Protein AF-A0A3Q7IGU6-F1 (afdb_monomer_lite)

Structure (mmCIF, N/CA/C/O backbone):
data_AF-A0A3Q7IGU6-F1
#
_entry.id   AF-A0A3Q7IGU6-F1
#
loop_
_atom_site.group_PDB
_atom_site.id
_atom_site.type_symbol
_atom_site.label_atom_id
_atom_site.label_alt_id
_atom_site.label_comp_id
_atom_site.label_asym_id
_atom_site.label_entity_id
_atom_site.label_seq_id
_atom_site.pdbx_PDB_ins_code
_atom_site.Cartn_x
_atom_site.Cartn_y
_atom_site.Cartn_z
_atom_site.occupancy
_atom_site.B_iso_or_equiv
_atom_site.auth_seq_id
_atom_site.auth_comp_id
_atom_site.auth_asym_id
_atom_site.auth_atom_id
_atom_site.pdbx_PDB_model_num
ATOM 1 N N . MET A 1 1 ? 23.654 34.375 -21.309 1.00 42.09 1 MET A N 1
ATOM 2 C CA . MET A 1 1 ? 23.045 33.033 -21.315 1.00 42.09 1 MET A CA 1
ATOM 3 C C . MET A 1 1 ? 22.066 32.997 -20.166 1.00 42.09 1 MET A C 1
ATOM 5 O O . MET A 1 1 ? 22.491 33.019 -19.019 1.00 42.09 1 MET A O 1
ATOM 9 N N . ASP A 1 2 ? 20.785 33.075 -20.492 1.00 40.25 2 ASP A N 1
ATOM 10 C CA . ASP A 1 2 ? 19.696 33.245 -19.538 1.00 40.25 2 ASP A CA 1
ATOM 11 C C . ASP A 1 2 ? 19.416 31.936 -18.789 1.00 40.25 2 ASP A C 1
ATOM 13 O O . ASP A 1 2 ? 19.240 30.879 -19.400 1.00 40.25 2 ASP A O 1
ATOM 17 N N . SER A 1 3 ? 19.408 31.999 -17.456 1.00 51.62 3 SER A N 1
ATOM 18 C CA . SER A 1 3 ? 19.015 30.884 -16.595 1.00 51.62 3 SER A CA 1
ATOM 19 C C . SER A 1 3 ? 17.532 30.593 -16.798 1.00 51.62 3 SER A C 1
ATOM 21 O O . SER A 1 3 ? 16.676 31.387 -16.411 1.00 51.62 3 SER A O 1
ATOM 23 N N . LYS A 1 4 ? 17.221 29.443 -17.398 1.00 51.03 4 LYS A N 1
ATOM 24 C CA . LYS A 1 4 ? 15.851 28.950 -17.519 1.00 51.03 4 LYS A CA 1
ATOM 25 C C . LYS A 1 4 ? 15.433 28.366 -16.168 1.00 51.03 4 LYS A C 1
ATOM 27 O O . LYS A 1 4 ? 15.795 27.237 -15.843 1.00 51.03 4 LYS A O 1
ATOM 32 N N . VAL A 1 5 ? 14.736 29.170 -15.368 1.00 53.53 5 VAL A N 1
ATOM 33 C CA . VAL A 1 5 ? 14.008 28.690 -14.189 1.00 53.53 5 VAL A CA 1
ATOM 34 C C . VAL A 1 5 ? 12.955 27.704 -14.685 1.00 53.53 5 VAL A C 1
ATOM 36 O O . VAL A 1 5 ? 12.251 27.967 -15.659 1.00 53.53 5 VAL A O 1
ATOM 39 N N . VAL A 1 6 ? 12.942 26.522 -14.082 1.00 61.66 6 VAL A N 1
ATOM 40 C CA . VAL A 1 6 ? 11.956 25.484 -14.361 1.00 61.66 6 VAL A CA 1
ATOM 41 C C . VAL A 1 6 ? 10.775 25.796 -13.453 1.00 61.66 6 VAL A C 1
ATOM 43 O O . VAL A 1 6 ? 10.895 25.649 -12.239 1.00 61.66 6 VAL A O 1
ATOM 46 N N . ASP A 1 7 ? 9.681 26.294 -14.020 1.00 47.19 7 ASP A N 1
ATOM 47 C CA . ASP A 1 7 ? 8.416 26.376 -13.297 1.00 47.19 7 ASP A CA 1
ATOM 48 C C . ASP A 1 7 ? 7.880 24.949 -13.147 1.00 47.19 7 ASP A C 1
ATOM 50 O O . ASP A 1 7 ? 7.583 24.267 -14.132 1.00 47.19 7 ASP A O 1
ATOM 54 N N . CYS A 1 8 ? 7.845 24.467 -11.908 1.00 51.47 8 CYS A N 1
ATOM 55 C CA . CYS A 1 8 ? 7.170 23.229 -11.555 1.00 51.47 8 CYS A CA 1
ATOM 56 C C . CYS A 1 8 ? 5.678 23.552 -11.423 1.00 51.47 8 CYS A C 1
ATOM 58 O O . CYS A 1 8 ? 5.287 24.253 -10.492 1.00 51.47 8 CYS A O 1
ATOM 60 N N . ASP A 1 9 ? 4.870 23.087 -12.373 1.00 58.97 9 ASP A N 1
ATOM 61 C CA . ASP A 1 9 ? 3.415 23.238 -12.346 1.00 58.97 9 ASP A CA 1
ATOM 62 C C . ASP A 1 9 ? 2.840 22.304 -11.265 1.00 58.97 9 ASP A C 1
ATOM 64 O O . ASP A 1 9 ? 2.788 21.086 -11.433 1.00 58.97 9 ASP A O 1
ATOM 68 N N . ASP A 1 10 ? 2.514 22.874 -10.105 1.00 59.44 10 ASP A N 1
ATOM 69 C CA . ASP A 1 10 ? 1.978 22.183 -8.927 1.00 59.44 10 ASP A CA 1
ATOM 70 C C . ASP A 1 10 ? 0.444 22.167 -8.986 1.00 59.44 10 ASP A C 1
ATOM 72 O O . ASP A 1 10 ? -0.252 22.788 -8.182 1.00 59.44 10 ASP A O 1
ATOM 76 N N . SER A 1 11 ? -0.109 21.514 -10.003 1.00 58.88 11 SER A N 1
ATOM 77 C CA . SER A 1 11 ? -1.554 21.355 -10.138 1.00 58.88 11 SER A CA 1
ATOM 78 C C . SER A 1 11 ? -1.856 19.895 -10.408 1.00 58.88 11 SER A C 1
ATOM 80 O O . SER A 1 11 ? -1.657 19.455 -11.528 1.00 58.88 11 SER A O 1
ATOM 82 N N . ASP A 1 12 ? -2.240 19.151 -9.359 1.00 47.69 12 ASP A N 1
ATOM 83 C CA . ASP A 1 12 ? -3.164 18.001 -9.465 1.00 47.69 12 ASP A CA 1
ATOM 84 C C . ASP A 1 12 ? -3.540 17.318 -8.125 1.00 47.69 12 ASP A C 1
ATOM 86 O O . ASP A 1 12 ? -4.129 16.237 -8.119 1.00 47.69 12 ASP A O 1
ATOM 90 N N . TYR A 1 13 ? -3.322 17.931 -6.952 1.00 50.31 13 TYR A N 1
ATOM 91 C CA . TYR A 1 13 ? -3.917 17.416 -5.701 1.00 50.31 13 TYR A CA 1
ATOM 92 C C . TYR A 1 13 ? -5.313 18.020 -5.487 1.00 50.31 13 TYR A C 1
ATOM 94 O O . TYR A 1 13 ? -5.519 18.949 -4.705 1.00 50.31 13 TYR A O 1
ATOM 102 N N . SER A 1 14 ? -6.305 17.509 -6.216 1.00 47.41 14 SER A N 1
ATOM 103 C CA . SER A 1 14 ? -7.711 17.829 -5.954 1.00 47.41 14 SER A CA 1
ATOM 104 C C . SER A 1 14 ? -8.145 17.184 -4.632 1.00 47.41 14 SER A C 1
ATOM 106 O O . SER A 1 14 ? -8.350 15.973 -4.551 1.00 47.41 14 SER A O 1
ATOM 108 N N . LEU A 1 15 ? -8.271 17.982 -3.567 1.00 52.28 15 LEU A N 1
ATOM 109 C CA . LEU A 1 15 ? -8.849 17.532 -2.298 1.00 52.28 15 LEU A CA 1
ATOM 110 C C . LEU A 1 15 ? -10.365 17.361 -2.470 1.00 52.28 15 LEU A C 1
ATOM 112 O O . LEU A 1 15 ? -11.139 18.307 -2.323 1.00 52.28 15 LEU A O 1
ATOM 116 N N . ILE A 1 16 ? -10.795 16.143 -2.801 1.00 51.66 16 ILE A N 1
ATOM 117 C CA . ILE A 1 16 ? -12.214 15.803 -2.936 1.00 51.66 16 ILE A CA 1
ATOM 118 C C . ILE A 1 16 ? -12.893 15.960 -1.569 1.00 51.66 16 ILE A C 1
ATOM 120 O O . ILE A 1 16 ? -12.640 15.197 -0.638 1.00 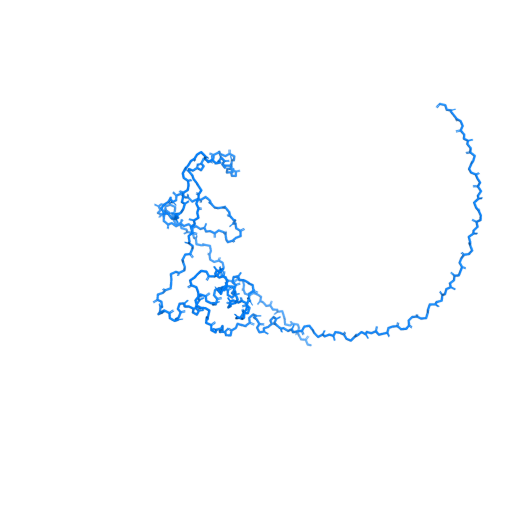51.66 16 ILE A O 1
ATOM 124 N N . THR A 1 17 ? -13.785 16.943 -1.444 1.00 45.25 17 THR A N 1
ATOM 125 C CA . THR A 1 17 ? -14.635 17.119 -0.260 1.00 45.25 17 THR A CA 1
ATOM 126 C C . THR A 1 17 ? -15.930 16.336 -0.471 1.00 45.25 17 THR A C 1
ATOM 128 O O . THR A 1 17 ? -16.806 16.754 -1.225 1.00 45.25 17 THR A O 1
ATOM 131 N N . THR A 1 18 ? -16.060 15.164 0.152 1.00 53.44 18 THR A N 1
ATOM 132 C CA . THR A 1 18 ? -17.316 14.398 0.128 1.00 53.44 18 THR A CA 1
ATOM 133 C C . THR A 1 18 ? -18.282 14.906 1.192 1.00 53.44 18 THR A C 1
ATOM 135 O O . THR A 1 18 ? -17.900 15.069 2.350 1.00 53.44 18 THR A O 1
ATOM 138 N N . ASP A 1 19 ? -19.543 15.111 0.812 1.00 53.06 19 ASP A N 1
ATOM 139 C CA . ASP A 1 19 ? -20.617 15.509 1.722 1.00 53.06 19 ASP A CA 1
ATOM 140 C C . ASP A 1 19 ? -20.832 14.446 2.820 1.00 53.06 19 ASP A C 1
ATOM 142 O O . ASP A 1 19 ? -21.084 13.268 2.538 1.00 53.06 19 ASP A O 1
ATOM 146 N N . ALA A 1 20 ? -20.720 14.861 4.085 1.00 55.97 20 ALA A N 1
ATOM 147 C CA . ALA A 1 20 ? -20.762 13.980 5.253 1.00 55.97 20 ALA A CA 1
ATOM 148 C C . ALA A 1 20 ? -22.101 13.235 5.423 1.00 55.97 20 ALA A C 1
ATOM 150 O O . ALA A 1 20 ? -22.172 12.260 6.169 1.00 55.97 20 ALA A O 1
ATOM 151 N N . SER A 1 21 ? -23.166 13.659 4.731 1.00 52.56 21 SER A N 1
ATOM 152 C CA . SER A 1 21 ? -24.498 13.058 4.857 1.00 52.56 21 SER A CA 1
ATOM 153 C C . SER A 1 21 ? -24.688 11.753 4.066 1.00 52.56 21 SER A C 1
ATOM 155 O O . SER A 1 21 ? -25.714 11.091 4.234 1.00 52.56 21 SER A O 1
ATOM 157 N N . LYS A 1 22 ? -23.729 11.356 3.208 1.00 49.62 22 LYS A N 1
ATOM 158 C CA . LYS A 1 22 ? -23.847 10.178 2.315 1.00 49.62 22 LYS A CA 1
ATOM 159 C C . LYS A 1 22 ? -22.586 9.302 2.227 1.00 49.62 22 LYS A C 1
ATOM 161 O O . LYS A 1 22 ? -22.507 8.429 1.365 1.00 49.62 22 LYS A O 1
ATOM 166 N N . SER A 1 23 ? -21.595 9.511 3.091 1.00 55.69 23 SER A N 1
ATOM 167 C CA . SER A 1 23 ? -20.228 9.001 2.897 1.00 55.69 23 SER A CA 1
ATOM 168 C C . SER A 1 23 ? -19.958 7.565 3.372 1.00 55.69 23 SER A C 1
ATOM 170 O O . SER A 1 23 ? -18.818 7.121 3.299 1.00 55.69 23 SER A O 1
ATOM 172 N N . TYR A 1 24 ? -20.960 6.787 3.799 1.00 57.94 24 TYR A N 1
ATOM 173 C CA . TYR A 1 24 ? -20.726 5.425 4.322 1.00 57.94 24 TYR A CA 1
ATOM 174 C C . TYR A 1 24 ? -20.209 4.416 3.274 1.00 57.94 24 TYR A C 1
ATOM 176 O O . TYR A 1 24 ? -19.771 3.327 3.636 1.00 57.94 24 TYR A O 1
ATOM 184 N N . ASN A 1 25 ? -20.229 4.785 1.989 1.00 63.72 25 ASN A N 1
ATOM 185 C CA . ASN A 1 25 ? -19.692 3.986 0.883 1.00 63.72 25 ASN A CA 1
ATOM 186 C C . ASN A 1 25 ? -18.385 4.547 0.299 1.00 63.72 25 ASN A C 1
ATOM 188 O O . ASN A 1 25 ? -17.954 4.084 -0.753 1.00 63.72 25 ASN A O 1
ATOM 192 N N . VAL A 1 26 ? -17.775 5.560 0.924 1.00 68.56 26 VAL A N 1
ATOM 193 C CA . VAL A 1 26 ? -16.531 6.170 0.436 1.00 68.56 26 VAL A CA 1
ATOM 194 C C . VAL A 1 26 ? -15.464 6.085 1.515 1.00 68.56 26 VAL A C 1
ATOM 196 O O . VAL A 1 26 ? -15.684 6.486 2.655 1.00 68.56 26 VAL A O 1
ATOM 199 N N . TRP A 1 27 ? -14.290 5.583 1.140 1.00 73.94 27 TRP A N 1
ATOM 200 C CA . TRP A 1 27 ? -13.130 5.499 2.017 1.00 73.94 27 TRP A CA 1
ATOM 201 C C . TRP A 1 27 ? -11.957 6.216 1.377 1.00 73.94 27 TRP A C 1
ATOM 203 O O . TRP A 1 27 ? -11.530 5.866 0.279 1.00 73.94 27 TRP A O 1
ATOM 213 N N . LEU A 1 28 ? -11.462 7.243 2.059 1.00 73.75 28 LEU A N 1
ATOM 214 C CA . LEU A 1 28 ? -10.268 7.962 1.644 1.00 73.75 28 LEU A CA 1
ATOM 215 C C . LEU A 1 28 ? -9.066 7.292 2.308 1.00 73.75 28 LEU A C 1
ATOM 217 O O . LEU A 1 28 ? -8.950 7.296 3.534 1.00 73.75 28 LEU A O 1
ATOM 221 N N . MET A 1 29 ? -8.200 6.693 1.493 1.00 76.81 29 MET A N 1
ATOM 222 C CA . MET A 1 29 ? -6.949 6.090 1.946 1.00 76.81 29 MET A CA 1
ATOM 223 C C . MET A 1 29 ? -5.788 7.056 1.737 1.00 76.81 29 MET A C 1
ATOM 225 O O . MET A 1 29 ? -5.586 7.579 0.644 1.00 76.81 29 MET A O 1
ATOM 229 N N . ASP A 1 30 ? -5.010 7.251 2.793 1.00 78.75 30 ASP A N 1
ATOM 230 C CA . ASP A 1 30 ? -3.657 7.795 2.717 1.00 78.75 30 ASP A CA 1
ATOM 231 C C . ASP A 1 30 ? -2.707 6.666 2.297 1.00 78.75 30 ASP A C 1
ATOM 233 O O . ASP A 1 30 ? -2.484 5.731 3.062 1.00 78.75 30 ASP A O 1
ATOM 237 N N . SER A 1 31 ? -2.145 6.746 1.087 1.00 74.56 31 SER A N 1
ATOM 238 C CA . SER A 1 31 ? -1.252 5.718 0.530 1.00 74.56 31 SER A CA 1
ATOM 239 C C . SER A 1 31 ? 0.025 5.490 1.342 1.00 74.56 31 SER A C 1
ATOM 241 O O . SER A 1 31 ? 0.725 4.506 1.114 1.00 74.56 31 SER A O 1
ATOM 243 N N . THR A 1 32 ? 0.364 6.406 2.250 1.00 80.62 32 THR A N 1
ATOM 244 C CA . THR A 1 32 ? 1.539 6.294 3.122 1.00 80.62 32 THR A CA 1
ATOM 245 C C . THR A 1 32 ? 1.223 5.652 4.471 1.00 80.62 32 THR A C 1
ATOM 247 O O . THR A 1 32 ? 2.138 5.338 5.236 1.00 80.62 32 THR A O 1
ATOM 250 N N . CYS A 1 33 ? -0.055 5.409 4.764 1.00 79.50 33 CYS A N 1
ATOM 251 C CA . CYS A 1 33 ? -0.480 4.781 5.999 1.00 79.50 33 CYS A CA 1
ATOM 252 C C . CYS A 1 33 ? -0.691 3.272 5.803 1.00 79.50 33 CYS A C 1
ATOM 254 O O . CYS A 1 33 ? -1.230 2.806 4.805 1.00 79.50 33 CYS A O 1
ATOM 256 N N . ILE A 1 34 ? -0.236 2.490 6.781 1.00 73.12 34 ILE A N 1
ATOM 257 C CA . ILE A 1 34 ? -0.304 1.021 6.757 1.00 73.12 34 ILE A CA 1
ATOM 258 C C . ILE A 1 34 ? -1.485 0.464 7.568 1.00 73.12 34 ILE A C 1
ATOM 260 O O . ILE A 1 34 ? -1.814 -0.712 7.437 1.00 73.12 34 ILE A O 1
ATOM 264 N N . TYR A 1 35 ? -2.130 1.296 8.396 1.00 79.62 35 TYR A N 1
ATOM 265 C CA . TYR A 1 35 ? -3.281 0.918 9.219 1.00 79.62 35 TYR A CA 1
ATOM 266 C C . TYR A 1 35 ? -4.377 1.977 9.125 1.00 79.62 35 TYR A C 1
ATOM 268 O O . TYR A 1 35 ? -4.221 3.100 9.600 1.00 79.62 35 TYR A O 1
ATOM 276 N N . HIS A 1 36 ? -5.521 1.598 8.560 1.00 82.88 36 HIS A N 1
ATOM 277 C CA . HIS A 1 36 ? -6.680 2.473 8.429 1.00 82.88 36 HIS A CA 1
ATOM 278 C C . HIS A 1 36 ? -7.870 1.921 9.208 1.00 82.88 36 HIS A C 1
ATOM 280 O O . HIS A 1 36 ? -8.145 0.723 9.181 1.00 82.88 36 HIS A O 1
ATOM 286 N N . VAL A 1 37 ? -8.623 2.811 9.855 1.00 83.50 37 VAL A N 1
ATOM 287 C CA . VAL A 1 37 ? -9.921 2.463 10.440 1.00 83.50 37 VAL A CA 1
ATOM 288 C C . VAL A 1 37 ? -10.980 2.538 9.343 1.00 83.50 37 VAL A C 1
ATOM 290 O O . VAL A 1 37 ? -11.105 3.559 8.663 1.00 83.50 37 VAL A O 1
ATOM 293 N N . CYS A 1 38 ? -11.744 1.459 9.173 1.00 83.12 38 CYS A N 1
ATOM 294 C CA . CYS A 1 38 ? -12.836 1.377 8.211 1.00 83.12 38 CYS A CA 1
ATOM 295 C C . CYS A 1 38 ? -14.157 1.071 8.932 1.00 83.12 38 CYS A C 1
ATOM 297 O O . CYS A 1 38 ? -14.208 0.101 9.690 1.00 83.12 38 CYS A O 1
ATOM 299 N N . PRO A 1 39 ? -15.233 1.846 8.709 1.00 80.12 39 PRO A N 1
ATOM 300 C CA . PRO A 1 39 ? -16.545 1.537 9.272 1.00 80.12 39 PRO A CA 1
ATOM 301 C C . PRO A 1 39 ? -17.271 0.417 8.510 1.00 80.12 39 PRO A C 1
ATOM 303 O O . PRO A 1 39 ? -18.224 -0.152 9.040 1.00 80.12 39 PRO A O 1
ATOM 306 N N . ASN A 1 40 ? -16.857 0.108 7.275 1.00 84.12 40 ASN A N 1
ATOM 307 C CA . ASN A 1 40 ? -17.524 -0.882 6.439 1.00 84.12 40 ASN A CA 1
ATOM 308 C C . ASN A 1 40 ? -16.860 -2.254 6.574 1.00 84.12 40 ASN A C 1
ATOM 310 O O . ASN A 1 40 ? -15.761 -2.500 6.082 1.00 84.12 40 ASN A O 1
ATOM 314 N N . ARG A 1 41 ? -17.574 -3.152 7.245 1.00 86.12 41 ARG A N 1
ATOM 315 C CA . ARG A 1 41 ? -17.121 -4.505 7.542 1.00 86.12 41 ARG A CA 1
ATOM 316 C C . ARG A 1 41 ? -17.117 -5.426 6.319 1.00 86.12 41 ARG A C 1
ATOM 318 O O . ARG A 1 41 ? -16.286 -6.324 6.232 1.00 86.12 41 ARG A O 1
ATOM 325 N N . ASP A 1 42 ? -18.018 -5.190 5.374 1.00 87.06 42 ASP A N 1
ATOM 326 C CA . ASP A 1 42 ? -18.244 -6.083 4.234 1.00 87.06 42 ASP A CA 1
ATOM 327 C C . ASP A 1 42 ? -17.167 -5.932 3.145 1.00 87.06 42 ASP A C 1
ATOM 329 O O . ASP A 1 42 ? -17.107 -6.721 2.204 1.00 87.06 42 ASP A O 1
ATOM 333 N N . TRP A 1 43 ? -16.291 -4.929 3.266 1.00 86.00 43 TRP A N 1
ATOM 334 C CA . TRP A 1 43 ? -15.149 -4.725 2.367 1.00 86.00 43 TRP A CA 1
ATOM 335 C C . TRP A 1 43 ? -13.931 -5.598 2.688 1.00 86.00 43 TRP A C 1
ATOM 337 O O . TRP A 1 43 ? -12.963 -5.600 1.921 1.00 86.00 43 TRP A O 1
ATOM 347 N N . PHE A 1 44 ? -13.952 -6.321 3.806 1.00 89.50 44 PHE A N 1
ATOM 348 C CA . PHE A 1 44 ? -12.868 -7.204 4.217 1.00 89.50 44 PHE A CA 1
ATOM 349 C C . PHE A 1 44 ? -13.138 -8.641 3.764 1.00 89.50 44 PHE A C 1
ATOM 351 O O . PHE A 1 44 ? -14.241 -9.155 3.937 1.00 89.50 44 PHE A O 1
ATOM 358 N N . PHE A 1 45 ? -12.131 -9.313 3.203 1.00 88.00 45 PHE A N 1
ATOM 359 C CA . PHE A 1 45 ? -12.281 -10.688 2.699 1.00 88.00 45 PHE A CA 1
ATOM 360 C C . PHE A 1 45 ? -11.867 -11.771 3.708 1.00 88.00 45 PHE A C 1
ATOM 362 O O . PHE A 1 45 ? -12.168 -12.946 3.514 1.00 88.00 45 PHE A O 1
ATOM 369 N N . ASP A 1 46 ? -11.172 -11.389 4.775 1.00 91.56 46 ASP A N 1
ATOM 370 C CA . ASP A 1 46 ? -10.605 -12.260 5.812 1.00 91.56 46 ASP A CA 1
ATOM 371 C C . ASP A 1 46 ? -10.802 -11.660 7.216 1.00 91.56 46 ASP A C 1
ATOM 373 O O . ASP A 1 46 ? -9.965 -11.837 8.102 1.00 91.56 46 ASP A O 1
ATOM 377 N N . LEU A 1 47 ? -11.905 -10.931 7.417 1.00 91.38 47 LEU A N 1
ATOM 378 C CA . LEU A 1 47 ? -12.190 -10.261 8.679 1.00 91.38 47 LEU A CA 1
ATOM 379 C C . LEU A 1 47 ? -12.179 -11.236 9.860 1.00 91.38 47 LEU A C 1
ATOM 381 O O . LEU A 1 47 ? -12.969 -12.180 9.919 1.00 91.38 47 LEU A O 1
ATOM 385 N N . GLN A 1 48 ? -11.342 -10.931 10.845 1.00 90.12 48 GLN A N 1
ATOM 386 C CA . GLN A 1 48 ? -11.324 -11.609 12.133 1.00 90.12 48 GLN A CA 1
ATOM 387 C C . GLN A 1 48 ? -12.060 -10.753 13.163 1.00 90.12 48 GLN A C 1
ATOM 389 O O . GLN A 1 48 ? -11.562 -9.709 13.585 1.00 90.12 48 GLN A O 1
ATOM 394 N N . GLU A 1 49 ? -13.259 -11.190 13.550 1.00 89.38 49 GLU A N 1
ATOM 395 C CA . GLU A 1 49 ? -14.057 -10.574 14.616 1.00 89.38 49 GLU A CA 1
ATOM 396 C C . GLU A 1 49 ? -13.589 -11.087 15.988 1.00 89.38 49 GLU A C 1
ATOM 398 O O . GLU A 1 49 ? -13.405 -12.291 16.176 1.00 89.38 49 GLU A O 1
ATOM 403 N N . GLY A 1 50 ? -13.390 -10.197 16.963 1.00 80.50 50 GLY A N 1
ATOM 404 C CA . GLY A 1 50 ? -12.912 -10.582 18.297 1.00 80.50 50 GLY A CA 1
ATOM 405 C C . GLY A 1 50 ? -12.509 -9.393 19.171 1.00 80.50 50 GLY A C 1
ATOM 406 O O . GLY A 1 50 ? -12.597 -8.248 18.728 1.00 80.50 50 GLY A O 1
ATOM 407 N N . GLU A 1 51 ? -12.081 -9.659 20.416 1.00 65.38 51 GLU A N 1
ATOM 408 C CA . GLU A 1 51 ? -11.522 -8.634 21.317 1.00 65.38 51 GLU A CA 1
ATOM 409 C C . GLU A 1 51 ? -10.363 -7.921 20.620 1.00 65.38 51 GLU A C 1
ATOM 411 O O . GLU A 1 51 ? -9.280 -8.475 20.432 1.00 65.38 51 GLU A O 1
ATOM 416 N N . CYS A 1 52 ? -10.620 -6.688 20.200 1.00 69.00 52 CYS A N 1
ATOM 417 C CA . CYS A 1 52 ? -9.685 -5.912 19.416 1.00 69.00 52 CYS A CA 1
ATOM 418 C C . CYS A 1 52 ? -9.106 -4.766 20.243 1.00 69.00 52 CYS A C 1
ATOM 420 O O . CYS A 1 52 ? -9.634 -4.351 21.278 1.00 69.00 52 CYS A O 1
ATOM 422 N N . SER A 1 53 ? -8.000 -4.237 19.742 1.00 76.88 53 SER A N 1
ATOM 423 C CA . SER A 1 53 ? -7.289 -3.095 20.297 1.00 76.88 53 SER A CA 1
ATOM 424 C C . SER A 1 53 ? -8.180 -1.855 20.465 1.00 76.88 53 SER A C 1
ATOM 426 O O . SER A 1 53 ? -9.028 -1.531 19.628 1.00 76.88 53 SER A O 1
ATOM 428 N N . VAL A 1 54 ? -7.943 -1.125 21.558 1.00 84.62 54 VAL A N 1
ATOM 429 C CA . VAL A 1 54 ? -8.474 0.227 21.762 1.00 84.62 54 VAL A CA 1
ATOM 430 C C . VAL A 1 54 ? -7.528 1.212 21.087 1.00 84.62 54 VAL A C 1
ATOM 432 O O . VAL A 1 54 ? -6.361 1.327 21.462 1.00 84.62 54 VAL A O 1
ATOM 435 N N . MET A 1 55 ? -8.032 1.931 20.093 1.00 84.69 55 MET A N 1
ATOM 436 C CA . MET A 1 55 ? -7.312 3.008 19.426 1.00 84.69 55 MET A CA 1
ATOM 437 C C . MET A 1 55 ? -7.675 4.334 20.080 1.00 84.69 55 MET A C 1
ATOM 439 O O . MET A 1 55 ? -8.848 4.634 20.272 1.00 84.69 55 MET A O 1
ATOM 443 N N . HIS A 1 56 ? -6.678 5.146 20.412 1.00 85.44 56 HIS A N 1
ATOM 444 C CA . HIS A 1 56 ? -6.926 6.506 20.876 1.00 85.44 56 HIS A CA 1
ATOM 445 C C . HIS A 1 56 ? -6.909 7.431 19.668 1.00 85.44 56 HIS A C 1
ATOM 447 O O . HIS A 1 56 ? -5.942 7.478 18.911 1.00 85.44 56 HIS A O 1
ATOM 453 N N . THR A 1 57 ? -8.010 8.143 19.472 1.00 84.50 57 THR A N 1
ATOM 454 C CA . THR A 1 57 ? -8.089 9.198 18.460 1.00 84.50 57 THR A CA 1
ATOM 455 C C . THR A 1 57 ? -7.305 10.434 18.920 1.00 84.50 57 THR A C 1
ATOM 457 O O . THR A 1 57 ? -6.923 10.542 20.085 1.00 84.50 57 THR A O 1
ATOM 460 N N . ALA A 1 58 ? -7.064 11.395 18.023 1.00 82.50 58 ALA A N 1
ATOM 461 C CA . ALA A 1 58 ? -6.276 12.596 18.333 1.00 82.50 58 ALA A CA 1
ATOM 462 C C . ALA A 1 58 ? -6.858 13.464 19.469 1.00 82.50 58 ALA A C 1
ATOM 464 O O . ALA A 1 58 ? -6.138 14.258 20.066 1.00 82.50 58 ALA A O 1
ATOM 465 N N . ASN A 1 59 ? -8.150 13.317 19.784 1.00 89.94 59 ASN A N 1
ATOM 466 C CA . ASN A 1 59 ? -8.795 13.989 20.915 1.00 89.94 59 ASN A CA 1
ATOM 467 C C . ASN A 1 59 ? -8.817 13.127 22.195 1.00 89.94 59 ASN A C 1
ATOM 469 O O . ASN A 1 59 ? -9.586 13.418 23.107 1.00 89.94 59 ASN A O 1
ATOM 473 N N . ASN A 1 60 ? -7.991 12.075 22.262 1.00 87.69 60 ASN A N 1
ATOM 474 C CA . ASN A 1 60 ? -7.928 11.084 23.339 1.00 87.69 60 ASN A CA 1
ATOM 475 C C . ASN A 1 60 ? -9.225 10.297 23.581 1.00 87.69 60 ASN A C 1
ATOM 477 O O . ASN A 1 60 ? -9.318 9.582 24.581 1.00 87.69 60 ASN A O 1
ATOM 481 N N . ASN A 1 61 ? -10.204 10.351 22.673 1.00 87.44 61 ASN A N 1
ATOM 482 C CA . ASN A 1 61 ? -11.363 9.480 22.790 1.00 87.44 61 ASN A CA 1
ATOM 483 C C . ASN A 1 61 ? -10.971 8.049 22.392 1.00 87.44 61 ASN A C 1
ATOM 485 O O . ASN A 1 61 ? -10.420 7.858 21.295 1.00 87.44 61 ASN A O 1
ATOM 489 N N . PRO A 1 62 ? -11.255 7.050 23.247 1.00 85.81 62 PRO A N 1
ATOM 490 C CA . PRO A 1 62 ? -11.014 5.655 22.923 1.00 85.81 62 PRO A CA 1
ATOM 491 C C . PRO A 1 62 ? -12.028 5.179 21.879 1.00 85.81 62 PRO A C 1
ATOM 493 O O . PRO A 1 62 ? -13.231 5.414 21.997 1.00 85.81 62 PRO A O 1
ATOM 496 N N . LEU A 1 63 ? -11.530 4.486 20.862 1.00 84.94 63 LEU A N 1
ATOM 497 C CA . LEU A 1 63 ? -12.303 3.823 19.827 1.00 84.94 63 LEU A CA 1
ATOM 498 C C . LEU A 1 63 ? -11.986 2.330 19.865 1.00 84.94 63 LEU A C 1
ATOM 500 O O . LEU A 1 63 ? -10.838 1.920 19.691 1.00 84.94 63 LEU A O 1
ATOM 504 N N . THR A 1 64 ? -13.009 1.515 20.085 1.00 85.50 64 THR A N 1
ATOM 505 C CA . THR A 1 64 ? -12.882 0.058 20.055 1.00 85.50 64 THR A CA 1
ATOM 506 C C . THR A 1 64 ? -12.977 -0.419 18.612 1.00 85.50 64 THR A C 1
ATOM 508 O O . THR A 1 64 ? -13.976 -0.162 17.939 1.00 85.50 64 THR A O 1
ATOM 511 N N . ALA A 1 65 ? -11.947 -1.111 18.126 1.00 86.81 65 ALA A N 1
ATOM 512 C CA . ALA A 1 65 ? -12.077 -1.877 16.894 1.00 86.81 65 ALA A CA 1
ATOM 513 C C . ALA A 1 65 ? -12.935 -3.129 17.145 1.00 86.81 65 ALA A C 1
ATOM 515 O O . ALA A 1 65 ? -12.913 -3.702 18.230 1.00 86.81 65 ALA A O 1
ATOM 516 N N . TYR A 1 66 ? -13.700 -3.555 16.144 1.00 86.38 66 TYR A N 1
ATOM 517 C CA . TYR A 1 66 ? -14.520 -4.775 16.227 1.00 86.38 66 TYR A CA 1
ATOM 518 C C . TYR A 1 66 ? -13.860 -5.986 15.558 1.00 86.38 66 TYR A C 1
ATOM 520 O O . TYR A 1 66 ? -14.323 -7.115 15.703 1.00 86.38 66 TYR A O 1
ATOM 528 N N . GLY A 1 67 ? -12.779 -5.751 14.821 1.00 89.31 67 GLY A N 1
ATOM 529 C CA . GLY A 1 67 ? -12.027 -6.775 14.123 1.00 89.31 67 GLY A CA 1
ATOM 530 C C . GLY A 1 67 ? -10.933 -6.161 13.264 1.00 89.31 67 GLY A C 1
ATOM 531 O O . GLY A 1 67 ? -10.868 -4.941 13.089 1.00 89.31 67 GLY A O 1
ATOM 532 N N . VAL A 1 68 ? -10.081 -7.026 12.727 1.00 89.81 68 VAL A N 1
ATOM 533 C CA . VAL A 1 68 ? -9.019 -6.664 11.784 1.00 89.81 68 VAL A CA 1
ATOM 534 C C . VAL A 1 68 ? -9.158 -7.548 10.557 1.00 89.81 68 VAL A C 1
ATOM 536 O O . VAL A 1 68 ? -9.440 -8.741 10.670 1.00 89.81 68 VAL A O 1
ATOM 539 N N . GLY A 1 69 ? -8.976 -6.957 9.384 1.00 89.50 69 GLY A N 1
ATOM 540 C CA . GLY A 1 69 ? -9.018 -7.670 8.122 1.00 89.50 69 GLY A CA 1
ATOM 541 C C . GLY A 1 69 ? -8.227 -6.944 7.046 1.00 89.50 69 GLY A C 1
ATOM 542 O O . GLY A 1 69 ? -7.815 -5.793 7.196 1.00 89.50 69 GLY A O 1
ATOM 543 N N . SER A 1 70 ? -8.060 -7.639 5.940 1.00 88.38 70 SER A N 1
ATOM 544 C CA . SER A 1 70 ? -7.454 -7.205 4.698 1.00 88.38 70 SER A CA 1
ATOM 545 C C . SER A 1 70 ? -8.547 -6.847 3.689 1.00 88.38 70 SER A C 1
ATOM 547 O O . SER A 1 70 ? -9.614 -7.463 3.635 1.00 88.38 70 SER A O 1
ATOM 549 N N . THR A 1 71 ? -8.276 -5.852 2.852 1.00 87.56 71 THR A N 1
ATOM 550 C CA . THR A 1 71 ? -9.163 -5.434 1.759 1.00 87.56 71 THR A CA 1
ATOM 551 C C . THR A 1 71 ? -8.376 -5.317 0.455 1.00 87.56 71 THR A C 1
ATOM 553 O O . THR A 1 71 ? -7.149 -5.199 0.473 1.00 87.56 71 THR A O 1
ATOM 556 N N . PHE A 1 72 ? -9.067 -5.392 -0.681 1.00 80.88 72 PHE A N 1
ATOM 557 C CA . PHE A 1 72 ? -8.466 -5.205 -1.998 1.00 80.88 72 PHE A CA 1
ATOM 558 C C . PHE A 1 72 ? -8.846 -3.835 -2.547 1.00 80.88 72 PHE A C 1
ATOM 560 O O . PHE A 1 72 ? -10.024 -3.504 -2.662 1.00 80.88 72 PHE A O 1
ATOM 567 N N . ILE A 1 73 ? -7.843 -3.071 -2.967 1.00 77.50 73 ILE A N 1
ATOM 568 C CA . ILE A 1 73 ? -8.055 -1.856 -3.749 1.00 77.50 73 ILE A CA 1
ATOM 569 C C . ILE A 1 73 ? -8.108 -2.279 -5.214 1.00 77.50 73 ILE A C 1
ATOM 571 O O . ILE A 1 73 ? -7.083 -2.553 -5.834 1.00 77.50 73 ILE A O 1
ATOM 575 N N . GLY A 1 74 ? -9.321 -2.398 -5.749 1.00 67.12 74 GLY A N 1
ATOM 576 C CA . GLY A 1 74 ? -9.538 -2.636 -7.171 1.00 67.12 74 GLY A CA 1
ATOM 577 C C . GLY A 1 74 ? -9.579 -1.316 -7.933 1.00 67.12 74 GLY A C 1
ATOM 578 O O . GLY A 1 74 ? -10.361 -0.431 -7.592 1.00 67.12 74 GLY A O 1
ATOM 579 N N . ILE A 1 75 ? -8.781 -1.191 -8.990 1.00 61.72 75 ILE A N 1
ATOM 580 C CA . ILE A 1 75 ? -8.941 -0.113 -9.968 1.00 61.72 75 ILE A CA 1
ATOM 581 C C . ILE A 1 75 ? -9.974 -0.590 -10.990 1.00 61.72 75 ILE A C 1
ATOM 583 O O . ILE A 1 75 ? -9.770 -1.586 -11.683 1.00 61.72 75 ILE A O 1
ATOM 587 N N . VAL A 1 76 ? -11.126 0.082 -11.042 1.00 57.03 76 VAL A N 1
ATOM 588 C CA . VAL A 1 76 ? -12.175 -0.228 -12.018 1.00 57.03 76 VAL A CA 1
ATOM 589 C C . VAL A 1 76 ? -11.806 0.425 -13.342 1.00 57.03 76 VAL A C 1
ATOM 591 O O . VAL A 1 76 ? -11.974 1.627 -13.517 1.00 57.03 76 VAL A O 1
ATOM 594 N N . THR A 1 77 ? -11.333 -0.381 -14.284 1.00 49.97 77 THR A N 1
ATOM 595 C CA . THR A 1 77 ? -11.137 0.029 -15.677 1.00 49.97 77 THR A CA 1
ATOM 596 C C . THR A 1 77 ? -12.223 -0.614 -16.541 1.00 49.97 77 THR A C 1
ATOM 598 O O . THR A 1 77 ? -12.591 -1.781 -16.371 1.00 49.97 77 THR A O 1
ATOM 601 N N . THR A 1 78 ? -12.840 0.161 -17.431 1.00 56.50 78 THR A N 1
ATOM 602 C CA . THR A 1 78 ? -13.954 -0.274 -18.302 1.00 56.50 78 THR A CA 1
ATOM 603 C C . THR A 1 78 ? -13.479 -0.833 -19.647 1.00 56.50 78 THR A C 1
ATOM 605 O O . THR A 1 78 ? -14.273 -1.014 -20.566 1.00 56.50 78 THR A O 1
ATOM 608 N N . THR A 1 79 ? -12.191 -1.134 -19.759 1.00 61.75 79 THR A N 1
ATOM 609 C CA . THR A 1 79 ? -11.494 -1.496 -20.994 1.00 61.75 79 THR A CA 1
ATOM 610 C C . THR A 1 79 ? -11.429 -3.011 -21.216 1.00 61.75 79 THR A C 1
ATOM 612 O O . THR A 1 79 ? -11.773 -3.815 -20.337 1.00 61.75 79 THR A O 1
ATOM 615 N N . SER A 1 80 ? -11.060 -3.411 -22.435 1.00 68.25 80 SER A N 1
ATOM 616 C CA . SER A 1 80 ? -10.918 -4.817 -22.835 1.00 68.25 80 SER A CA 1
ATOM 617 C C . SER A 1 80 ? -9.819 -5.529 -22.029 1.00 68.25 80 SER A C 1
ATOM 619 O O . SER A 1 80 ? -8.968 -4.884 -21.422 1.00 68.25 80 SER A O 1
ATOM 621 N N . ASN A 1 81 ? -9.826 -6.867 -21.991 1.00 71.31 81 ASN A N 1
ATOM 622 C CA . ASN A 1 81 ? -8.881 -7.628 -21.162 1.00 71.31 81 ASN A CA 1
ATOM 623 C C . ASN A 1 81 ? -7.406 -7.270 -21.422 1.00 71.31 81 ASN A C 1
ATOM 625 O O . ASN A 1 81 ? -6.642 -7.218 -20.469 1.00 71.31 81 ASN A O 1
ATOM 629 N N . ASP A 1 82 ? -7.013 -7.002 -22.667 1.00 70.44 82 ASP A N 1
ATOM 630 C CA . ASP A 1 82 ? -5.614 -6.707 -23.005 1.00 70.44 82 ASP A CA 1
ATOM 631 C C . ASP A 1 82 ? -5.195 -5.290 -22.570 1.00 70.44 82 ASP A C 1
ATOM 633 O O . ASP A 1 82 ? -4.100 -5.090 -22.048 1.00 70.44 82 ASP A O 1
ATOM 637 N N . GLU A 1 83 ? -6.094 -4.311 -22.695 1.00 74.56 83 GLU A N 1
ATOM 638 C CA . GLU A 1 83 ? -5.871 -2.933 -22.230 1.00 74.56 83 GLU A CA 1
ATOM 639 C C . GLU A 1 83 ? -5.759 -2.868 -20.701 1.00 74.56 83 GLU A C 1
ATOM 641 O O . GLU A 1 83 ? -4.935 -2.131 -20.161 1.00 74.56 83 GLU A O 1
ATOM 646 N N . LYS A 1 84 ? -6.533 -3.698 -19.994 1.00 75.19 84 LYS A N 1
ATOM 647 C CA . LYS A 1 84 ? -6.472 -3.807 -18.532 1.00 75.19 84 LYS A CA 1
ATOM 648 C C . LYS A 1 84 ? -5.124 -4.291 -18.032 1.00 75.19 84 LYS A C 1
ATOM 650 O O . LYS A 1 84 ? -4.607 -3.760 -17.052 1.00 75.19 84 LYS A O 1
ATOM 655 N N . GLU A 1 85 ? -4.555 -5.295 -18.686 1.00 78.50 85 GLU A N 1
ATOM 656 C CA . GLU A 1 85 ? -3.247 -5.837 -18.313 1.00 78.50 85 GLU A CA 1
ATOM 657 C C . GLU A 1 85 ? -2.135 -4.803 -18.561 1.00 78.50 85 GLU A C 1
ATOM 659 O O . GLU A 1 85 ? -1.204 -4.684 -17.757 1.00 78.50 85 GLU A O 1
ATOM 664 N N . ALA A 1 86 ? -2.249 -4.006 -19.631 1.00 81.25 86 ALA A N 1
ATOM 665 C CA . ALA A 1 86 ? -1.308 -2.929 -19.934 1.00 81.25 86 ALA A CA 1
ATOM 666 C C . ALA A 1 86 ? -1.388 -1.801 -18.892 1.00 81.25 86 ALA A C 1
ATOM 668 O O . ALA A 1 86 ? -0.362 -1.379 -18.352 1.00 81.25 86 ALA A O 1
ATOM 669 N N . GLU A 1 87 ? -2.601 -1.372 -18.530 1.00 81.88 87 GLU A N 1
ATOM 670 C CA . GLU A 1 87 ? -2.820 -0.392 -17.461 1.00 81.88 87 GLU A CA 1
ATOM 671 C C . GLU A 1 87 ? -2.305 -0.900 -16.112 1.00 81.88 87 GLU A C 1
ATOM 673 O O . GLU A 1 87 ? -1.602 -0.175 -15.408 1.00 81.88 87 GLU A O 1
ATOM 678 N N . MET A 1 88 ? -2.569 -2.164 -15.773 1.00 81.25 88 MET A N 1
ATOM 679 C CA . MET A 1 88 ? -2.031 -2.797 -14.566 1.00 81.25 88 MET A CA 1
ATOM 680 C C . MET A 1 88 ? -0.500 -2.831 -14.581 1.00 81.25 88 MET A C 1
ATOM 682 O O . MET A 1 88 ? 0.136 -2.483 -13.587 1.00 81.25 88 MET A O 1
ATOM 686 N N . THR A 1 89 ? 0.112 -3.195 -15.709 1.00 85.81 89 THR A N 1
ATOM 687 C CA . THR A 1 89 ? 1.574 -3.207 -15.869 1.00 85.81 89 THR A CA 1
ATOM 688 C C . THR A 1 89 ? 2.159 -1.803 -15.674 1.00 85.81 89 THR A C 1
ATOM 690 O O . THR A 1 89 ? 3.152 -1.641 -14.960 1.00 85.81 89 THR A O 1
ATOM 693 N N . LYS A 1 90 ? 1.511 -0.770 -16.229 1.00 85.75 90 LYS A N 1
ATOM 694 C CA . LYS A 1 90 ? 1.893 0.640 -16.058 1.00 85.75 90 LYS A CA 1
ATOM 695 C C . LYS A 1 90 ? 1.737 1.119 -14.612 1.00 85.75 90 LYS A C 1
ATOM 697 O O . LYS A 1 90 ? 2.586 1.855 -14.113 1.00 85.75 90 LYS A O 1
ATOM 702 N N . LEU A 1 91 ? 0.685 0.694 -13.918 1.00 84.75 91 LEU A N 1
ATOM 703 C CA . LEU A 1 91 ? 0.481 1.011 -12.505 1.00 84.75 91 LEU A CA 1
ATOM 704 C C . LEU A 1 91 ? 1.575 0.394 -11.641 1.00 84.75 91 LEU A C 1
ATOM 706 O O . LEU A 1 91 ? 2.227 1.112 -10.891 1.00 84.75 91 LEU A O 1
ATOM 710 N N . TRP A 1 92 ? 1.856 -0.900 -11.805 1.00 86.75 92 TRP A N 1
ATOM 711 C CA . TRP A 1 92 ? 2.939 -1.560 -11.074 1.00 86.75 92 TRP A CA 1
ATOM 712 C C . TRP A 1 92 ? 4.303 -0.946 -11.361 1.00 86.75 92 TRP A C 1
ATOM 714 O O . TRP A 1 92 ? 5.109 -0.794 -10.444 1.00 86.75 92 TRP A O 1
ATOM 724 N N . HIS A 1 93 ? 4.544 -0.543 -12.608 1.00 88.94 93 HIS A N 1
ATOM 725 C CA . HIS A 1 93 ? 5.722 0.222 -12.981 1.00 88.94 93 HIS A CA 1
ATOM 726 C C . HIS A 1 93 ? 5.872 1.489 -12.124 1.00 88.94 93 HIS A C 1
ATOM 728 O O . HIS A 1 93 ? 6.931 1.689 -11.533 1.00 88.94 93 HIS A O 1
ATOM 734 N N . MET A 1 94 ? 4.823 2.309 -12.004 1.00 86.94 94 MET A N 1
ATOM 735 C CA . MET A 1 94 ? 4.849 3.540 -11.201 1.00 86.94 94 MET A CA 1
ATOM 736 C C . MET A 1 94 ? 4.936 3.248 -9.696 1.00 86.94 94 MET A C 1
ATOM 738 O O . MET A 1 94 ? 5.794 3.803 -9.013 1.00 86.94 94 MET A O 1
ATOM 742 N N . CYS A 1 95 ? 4.106 2.335 -9.185 1.00 83.69 95 CYS A N 1
ATOM 743 C CA . CYS A 1 95 ? 4.035 1.991 -7.764 1.00 83.69 95 CYS A CA 1
ATOM 744 C C . CYS A 1 95 ? 5.351 1.428 -7.214 1.00 83.69 95 CYS A C 1
ATOM 746 O O . CYS A 1 95 ? 5.679 1.661 -6.055 1.00 83.69 95 CYS A O 1
ATOM 748 N N . LEU A 1 96 ? 6.120 0.705 -8.031 1.00 85.00 96 LEU A N 1
ATOM 749 C CA . LEU A 1 96 ? 7.411 0.132 -7.638 1.00 85.00 96 LEU A CA 1
ATOM 750 C C . LEU A 1 96 ? 8.599 1.058 -7.940 1.00 85.00 96 LEU A C 1
ATOM 752 O O . LEU A 1 96 ? 9.737 0.597 -8.004 1.00 85.00 96 LEU A O 1
ATOM 756 N N . GLY A 1 97 ? 8.349 2.355 -8.138 1.00 88.06 97 GLY A N 1
ATOM 757 C CA . GLY A 1 97 ? 9.403 3.341 -8.363 1.00 88.06 97 GLY A CA 1
ATOM 758 C C . GLY A 1 97 ? 10.032 3.221 -9.745 1.00 88.06 97 GLY A C 1
ATOM 759 O O . GLY A 1 97 ? 11.252 3.166 -9.874 1.00 88.06 97 GLY A O 1
ATOM 760 N N . HIS A 1 98 ? 9.195 3.173 -10.780 1.00 89.88 98 HIS A N 1
ATOM 761 C CA . HIS A 1 98 ? 9.606 3.034 -12.176 1.00 89.88 98 HIS A CA 1
ATOM 762 C C . HIS A 1 98 ? 10.322 1.710 -12.496 1.00 89.88 98 HIS A C 1
ATOM 764 O O . HIS A 1 98 ? 11.262 1.661 -13.295 1.00 89.88 98 HIS A O 1
ATOM 770 N N . ALA A 1 99 ? 9.858 0.611 -11.895 1.00 89.94 99 ALA A N 1
ATOM 771 C CA . ALA A 1 99 ? 10.431 -0.717 -12.090 1.00 89.94 99 ALA A CA 1
ATOM 772 C C . ALA A 1 99 ? 10.401 -1.149 -13.567 1.00 89.94 99 ALA A C 1
ATOM 774 O O . ALA A 1 99 ? 9.394 -1.008 -14.260 1.00 89.94 99 ALA A O 1
ATOM 775 N N . GLY A 1 100 ? 11.506 -1.710 -14.057 1.00 88.81 100 GLY A N 1
ATOM 776 C CA . GLY A 1 100 ? 11.603 -2.174 -15.440 1.00 88.81 100 GLY A CA 1
ATOM 777 C C . GLY A 1 100 ? 10.727 -3.399 -15.725 1.00 88.81 100 GLY A C 1
ATOM 778 O O . GLY A 1 100 ? 10.395 -4.180 -14.831 1.00 88.81 100 GLY A O 1
ATOM 779 N N . GLU A 1 101 ? 10.433 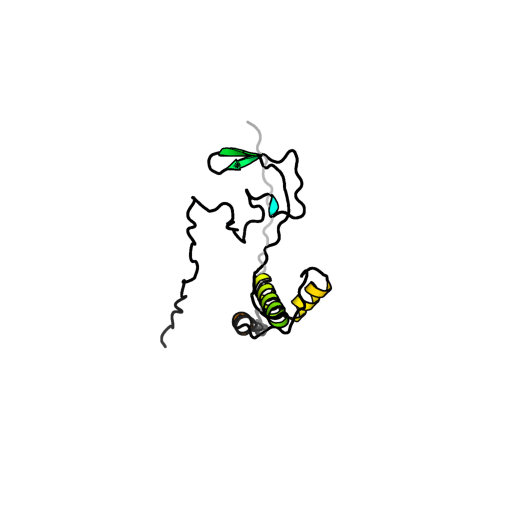-3.632 -17.002 1.00 90.62 101 GLU A N 1
ATOM 780 C CA . GLU A 1 101 ? 9.629 -4.774 -17.463 1.00 90.62 101 GLU A CA 1
ATOM 781 C C . GLU A 1 101 ? 10.182 -6.121 -16.962 1.00 90.62 101 GLU A C 1
ATOM 783 O O . GLU A 1 101 ? 9.449 -6.955 -16.433 1.00 90.62 101 GLU A O 1
ATOM 788 N N . LYS A 1 102 ? 11.509 -6.310 -17.025 1.00 89.88 102 LYS A N 1
ATOM 789 C CA . LYS A 1 102 ? 12.170 -7.532 -16.536 1.00 89.88 102 LYS A CA 1
ATOM 790 C C . LYS A 1 102 ? 11.905 -7.781 -15.052 1.00 89.88 102 LYS A C 1
ATOM 792 O O . LYS A 1 102 ? 11.622 -8.914 -14.671 1.00 89.88 102 LYS A O 1
ATOM 797 N N . SER A 1 103 ? 11.998 -6.742 -14.221 1.00 90.25 103 SER A N 1
ATOM 798 C CA . SER A 1 103 ? 11.713 -6.861 -12.787 1.00 90.25 103 SER A CA 1
ATOM 799 C C . SER A 1 103 ? 10.241 -7.159 -12.530 1.00 90.25 103 SER A C 1
ATOM 801 O O . SER A 1 103 ? 9.945 -8.041 -11.731 1.00 90.25 103 SER A O 1
ATOM 803 N N . LEU A 1 104 ? 9.325 -6.510 -13.256 1.00 90.62 104 LEU A N 1
ATOM 804 C CA . LEU A 1 104 ? 7.893 -6.786 -13.140 1.00 90.62 104 LEU A CA 1
ATOM 805 C C . LEU A 1 104 ? 7.575 -8.238 -13.504 1.00 90.62 104 LEU A C 1
ATOM 807 O O . LEU A 1 104 ? 6.857 -8.915 -12.771 1.00 90.62 104 LEU A O 1
ATOM 811 N N . LYS A 1 105 ? 8.174 -8.754 -14.580 1.00 90.12 105 LYS A N 1
ATOM 812 C CA . LYS A 1 105 ? 8.007 -10.144 -15.017 1.00 90.12 105 LYS A CA 1
ATOM 813 C C . LYS A 1 105 ? 8.502 -11.149 -13.976 1.00 90.12 105 LYS A C 1
ATOM 815 O O . LYS A 1 105 ? 7.850 -12.162 -13.745 1.00 90.12 105 LYS A O 1
ATOM 820 N N . ILE A 1 106 ? 9.628 -10.867 -13.314 1.00 91.12 106 ILE A N 1
ATOM 821 C CA . ILE A 1 106 ? 10.137 -11.701 -12.212 1.00 91.12 106 ILE A CA 1
ATOM 822 C C . ILE A 1 106 ? 9.147 -11.707 -11.040 1.00 91.12 106 ILE A C 1
ATOM 824 O O . ILE A 1 106 ? 8.801 -12.780 -10.552 1.00 91.12 106 ILE A O 1
ATOM 828 N N . LEU A 1 107 ? 8.657 -10.536 -10.625 1.00 89.62 107 LEU A N 1
ATOM 829 C CA . LEU A 1 107 ? 7.714 -10.408 -9.509 1.00 89.62 107 LEU A CA 1
ATOM 830 C C . LEU A 1 107 ? 6.368 -11.089 -9.803 1.00 89.62 107 LEU A C 1
ATOM 832 O O . LEU A 1 107 ? 5.808 -11.755 -8.932 1.00 89.62 107 LEU A O 1
ATOM 836 N N . SER A 1 108 ? 5.871 -10.974 -11.038 1.00 88.88 108 SER A N 1
ATOM 837 C CA . SER A 1 108 ? 4.672 -11.686 -11.497 1.00 88.88 108 SER A CA 1
ATOM 838 C C . SER A 1 108 ? 4.876 -13.203 -11.453 1.00 88.88 108 SER A C 1
ATOM 840 O O . SER A 1 108 ? 4.078 -13.909 -10.838 1.00 88.88 108 SER A O 1
ATOM 842 N N . ASN A 1 109 ? 6.000 -13.710 -11.975 1.00 87.56 109 ASN A N 1
ATOM 843 C CA . ASN A 1 109 ? 6.326 -15.142 -11.934 1.00 87.56 109 ASN A CA 1
ATOM 844 C C . ASN A 1 109 ? 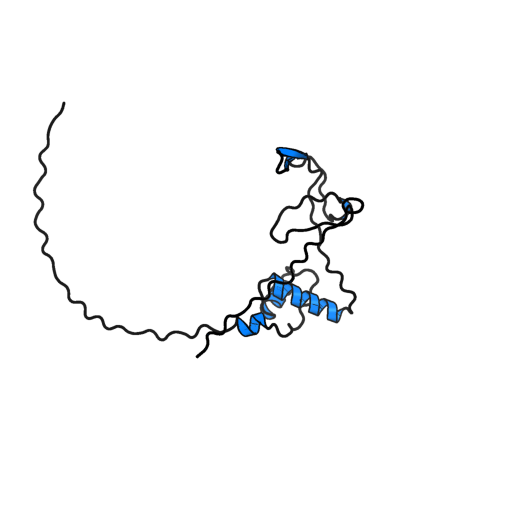6.496 -15.688 -10.505 1.00 87.56 109 ASN A C 1
ATOM 846 O O . ASN A 1 109 ? 6.263 -16.870 -10.265 1.00 87.56 109 ASN A O 1
ATOM 850 N N . GLN A 1 110 ? 6.898 -14.843 -9.554 1.00 89.69 110 GLN A N 1
ATOM 851 C CA . GLN A 1 110 ? 6.973 -15.182 -8.130 1.00 89.69 110 GLN A CA 1
ATOM 852 C C . GLN A 1 110 ? 5.609 -15.121 -7.421 1.00 89.69 110 GLN A C 1
ATOM 854 O O . GLN A 1 110 ? 5.524 -15.431 -6.235 1.00 89.69 110 GLN A O 1
ATOM 859 N N . GLY A 1 111 ? 4.541 -14.721 -8.119 1.00 86.12 111 GLY A N 1
ATOM 860 C CA . GLY A 1 111 ? 3.200 -14.569 -7.555 1.00 86.12 111 GLY A CA 1
ATOM 861 C C . GLY A 1 111 ? 3.038 -13.347 -6.646 1.00 86.12 111 GLY A C 1
ATOM 862 O O . GLY A 1 111 ? 2.030 -13.243 -5.949 1.00 86.12 111 GLY A O 1
ATOM 863 N N . LEU A 1 112 ? 4.007 -12.424 -6.648 1.00 85.12 112 LEU A N 1
ATOM 864 C CA . LEU A 1 112 ? 3.970 -11.195 -5.849 1.00 85.12 112 LEU A CA 1
ATOM 865 C C . LEU A 1 112 ? 3.065 -10.129 -6.479 1.00 85.12 112 LEU A C 1
ATOM 867 O O . LEU A 1 112 ? 2.521 -9.290 -5.769 1.00 85.12 112 LEU A O 1
ATOM 871 N N . LEU A 1 113 ? 2.852 -10.199 -7.797 1.00 83.69 113 LEU A N 1
ATOM 872 C CA . LEU A 1 113 ? 1.881 -9.382 -8.527 1.00 83.69 113 LEU A CA 1
ATOM 873 C C . LEU A 1 113 ? 0.663 -10.251 -8.865 1.00 83.69 113 LEU A C 1
ATOM 875 O O . LEU A 1 113 ? 0.593 -10.867 -9.931 1.00 83.69 113 LEU A O 1
ATOM 879 N N . LYS A 1 114 ? -0.275 -10.383 -7.920 1.00 72.00 114 LYS A N 1
ATOM 880 C CA . LYS A 1 114 ? -1.455 -11.243 -8.103 1.00 72.00 114 LYS A CA 1
ATOM 881 C C . LYS A 1 114 ? -2.303 -10.764 -9.284 1.00 72.00 114 LYS A C 1
ATOM 883 O O . LYS A 1 114 ? -2.778 -9.635 -9.290 1.00 72.00 114 LYS A O 1
ATOM 888 N N . GLY A 1 115 ? -2.538 -11.667 -10.236 1.00 66.19 115 GLY A N 1
ATOM 889 C CA . GLY A 1 115 ? -3.486 -11.459 -11.332 1.00 66.19 115 GLY A CA 1
ATOM 890 C C . GLY A 1 115 ? -2.985 -10.574 -12.473 1.00 66.19 115 GLY A C 1
ATOM 891 O O . GLY A 1 115 ? -3.810 -10.136 -13.260 1.00 66.19 115 GLY A O 1
ATOM 892 N N . VAL A 1 116 ? -1.675 -10.320 -12.569 1.00 67.38 116 VAL A N 1
ATOM 893 C CA . VAL A 1 116 ? -1.088 -9.489 -13.632 1.00 67.38 116 VAL A CA 1
ATOM 894 C C . VAL A 1 116 ? -0.360 -10.372 -14.637 1.00 67.38 116 VAL A C 1
ATOM 896 O O . VAL A 1 116 ? 0.663 -10.986 -14.309 1.00 67.38 116 VAL A O 1
ATOM 899 N N . LYS A 1 117 ? -0.834 -10.391 -15.882 1.00 73.06 117 LYS A N 1
ATOM 900 C CA . LYS A 1 117 ? -0.007 -10.772 -17.026 1.00 73.06 117 LYS A CA 1
ATOM 901 C C . LYS A 1 117 ? 0.836 -9.553 -17.370 1.00 73.06 117 LYS A C 1
ATOM 903 O O . LYS A 1 117 ? 0.327 -8.554 -17.855 1.00 73.06 117 LYS A O 1
ATOM 908 N N . THR A 1 118 ? 2.132 -9.602 -17.080 1.00 67.44 118 THR A N 1
ATOM 909 C CA . THR A 1 118 ? 3.015 -8.482 -17.424 1.00 67.44 118 THR A CA 1
ATOM 910 C C . THR A 1 118 ? 3.111 -8.369 -18.939 1.00 67.44 118 THR A C 1
ATOM 912 O O . THR A 1 118 ? 3.635 -9.285 -19.582 1.00 67.44 118 THR A O 1
ATOM 915 N N . CYS A 1 119 ? 2.594 -7.271 -19.479 1.00 73.81 119 CYS A N 1
ATOM 916 C CA . CYS A 1 119 ? 2.745 -6.905 -20.884 1.00 73.81 119 CYS A CA 1
ATOM 917 C C . CYS A 1 119 ? 4.058 -6.149 -21.087 1.00 73.81 119 CYS A C 1
ATOM 919 O O . CYS A 1 119 ? 4.735 -5.783 -20.121 1.00 73.81 119 CYS A O 1
ATOM 921 N N . ASP A 1 120 ? 4.379 -5.868 -22.345 1.00 81.06 120 ASP A N 1
ATOM 922 C CA . ASP A 1 120 ? 5.439 -4.924 -22.677 1.00 81.06 120 ASP A CA 1
ATOM 923 C C . ASP A 1 120 ? 5.106 -3.557 -22.065 1.00 81.06 120 ASP A C 1
ATOM 925 O O . ASP A 1 120 ? 3.971 -3.075 -22.131 1.00 81.06 120 ASP A O 1
ATOM 929 N N . LEU A 1 121 ? 6.098 -2.943 -21.424 1.00 83.31 121 LEU A N 1
ATOM 930 C CA . LEU A 1 121 ? 5.921 -1.641 -20.800 1.00 83.31 121 LEU A CA 1
ATOM 931 C C . LEU A 1 121 ? 6.000 -0.543 -21.868 1.00 83.31 121 LEU A C 1
ATOM 933 O O . LEU A 1 121 ? 6.989 -0.446 -22.597 1.00 83.31 121 LEU A O 1
ATOM 937 N N . GLU A 1 122 ? 4.983 0.316 -21.927 1.00 82.06 122 GLU A N 1
ATOM 938 C CA . GLU A 1 122 ? 4.998 1.493 -22.798 1.00 82.06 122 GLU A CA 1
ATOM 939 C C . GLU A 1 122 ? 6.087 2.505 -22.398 1.00 82.06 122 GLU A C 1
ATOM 941 O O . GLU A 1 122 ? 6.640 2.481 -21.295 1.00 82.06 122 GLU A O 1
ATOM 946 N N . PHE A 1 123 ? 6.389 3.440 -23.302 1.00 83.94 123 PHE A N 1
ATOM 947 C CA . PHE A 1 123 ? 7.361 4.500 -23.047 1.00 83.94 123 PHE A CA 1
ATOM 948 C C . PHE A 1 123 ? 7.011 5.294 -21.778 1.00 83.94 123 PHE A C 1
ATOM 950 O O . PHE A 1 123 ? 5.961 5.928 -21.686 1.00 83.94 123 PHE A O 1
ATOM 957 N N 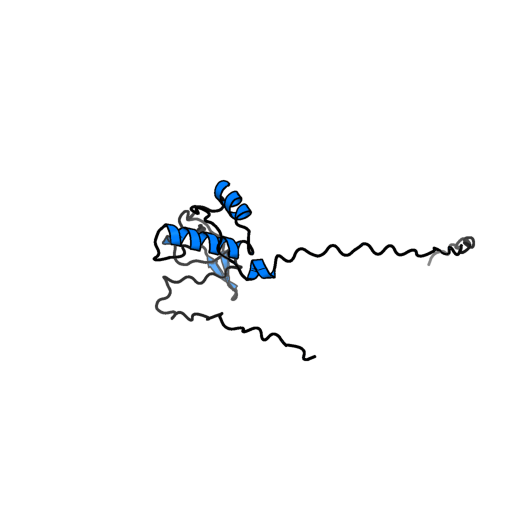. CYS A 1 124 ? 7.940 5.309 -20.821 1.00 86.62 124 CYS A N 1
ATOM 958 C CA . CYS A 1 124 ? 7.868 6.159 -19.643 1.00 86.62 124 CYS A CA 1
ATOM 959 C C . CYS A 1 124 ? 8.898 7.289 -19.747 1.00 86.62 124 CYS A C 1
ATOM 961 O O . CYS A 1 124 ? 10.111 7.055 -19.740 1.00 86.62 124 CYS A O 1
ATOM 963 N N . GLU A 1 125 ? 8.415 8.530 -19.794 1.00 85.69 125 GLU A N 1
ATOM 964 C CA . GLU A 1 125 ? 9.262 9.721 -19.877 1.00 85.69 125 GLU A CA 1
ATOM 965 C C . GLU A 1 125 ? 10.180 9.873 -18.651 1.00 85.69 125 GLU A C 1
ATOM 967 O O . GLU A 1 125 ? 11.356 10.217 -18.796 1.00 85.69 125 GLU A O 1
ATOM 972 N N . HIS A 1 126 ? 9.679 9.554 -17.452 1.00 82.31 126 HIS A N 1
ATOM 973 C CA . HIS A 1 126 ? 10.461 9.592 -16.211 1.00 82.31 126 HIS A CA 1
ATOM 974 C C . HIS A 1 126 ? 11.618 8.593 -16.235 1.00 82.31 126 HIS A C 1
ATOM 976 O O . HIS A 1 126 ? 12.738 8.946 -15.865 1.00 82.31 126 HIS A O 1
ATOM 982 N N . CYS A 1 127 ? 11.391 7.380 -16.746 1.00 84.19 127 CYS A N 1
ATOM 983 C CA . CYS A 1 127 ? 12.464 6.410 -16.944 1.00 84.19 127 CYS A CA 1
ATOM 984 C C . CYS A 1 127 ? 13.479 6.911 -17.947 1.00 84.19 127 CYS A C 1
ATOM 986 O O . CYS A 1 127 ? 14.668 6.878 -17.669 1.00 84.19 127 CYS A O 1
ATOM 988 N N . PHE A 1 128 ? 13.031 7.390 -19.104 1.00 82.69 128 PHE A N 1
ATOM 989 C CA . PHE A 1 128 ? 13.936 7.848 -20.149 1.00 82.69 128 PHE A CA 1
ATOM 990 C C . PHE A 1 128 ? 14.865 8.969 -19.660 1.00 82.69 128 PHE A C 1
ATOM 992 O O . PHE A 1 128 ? 16.067 8.931 -19.914 1.00 82.69 128 PHE A O 1
ATOM 999 N N . LYS A 1 129 ? 14.324 9.932 -18.902 1.00 78.44 129 LYS A N 1
ATOM 1000 C CA . LYS A 1 129 ? 15.099 11.033 -18.310 1.00 78.44 129 LYS A CA 1
ATOM 1001 C C . LYS A 1 129 ? 15.959 10.592 -17.120 1.00 78.44 129 LYS A C 1
ATOM 1003 O O . LYS A 1 129 ? 17.034 11.150 -16.918 1.00 78.44 129 LYS A O 1
ATOM 1008 N N . GLY A 1 130 ? 15.495 9.614 -16.340 1.00 67.31 130 GLY A N 1
ATOM 1009 C CA . GLY A 1 130 ? 16.153 9.139 -15.120 1.00 67.31 130 GLY A CA 1
ATOM 1010 C C . GLY A 1 130 ? 17.229 8.072 -15.337 1.00 67.31 130 GLY A C 1
ATOM 1011 O O . GLY A 1 130 ? 18.125 7.942 -14.511 1.00 67.31 130 GLY A O 1
ATOM 1012 N N . ASN A 1 131 ? 17.198 7.335 -16.452 1.00 63.97 131 ASN A N 1
ATOM 1013 C CA . ASN A 1 131 ? 18.125 6.227 -16.728 1.00 63.97 131 ASN A CA 1
ATOM 1014 C C . ASN A 1 131 ? 19.474 6.675 -17.318 1.00 63.97 131 ASN A C 1
ATOM 1016 O O . ASN A 1 131 ? 20.135 5.907 -18.023 1.00 63.97 131 ASN A O 1
ATOM 1020 N N . GLN A 1 132 ? 19.901 7.914 -17.062 1.00 62.81 132 GLN A N 1
ATOM 1021 C CA . GLN A 1 132 ? 21.240 8.338 -17.446 1.00 62.81 132 GLN A CA 1
ATOM 1022 C C . GLN A 1 132 ? 22.250 7.542 -16.610 1.00 62.81 132 GLN A C 1
ATOM 1024 O O . GLN A 1 132 ? 22.388 7.751 -15.407 1.00 62.81 132 GLN A O 1
ATOM 1029 N N . THR A 1 133 ? 22.952 6.597 -17.238 1.00 60.53 133 THR A N 1
ATOM 1030 C CA . THR A 1 133 ? 24.076 5.907 -16.603 1.00 60.53 133 THR A CA 1
ATOM 1031 C C . THR A 1 133 ? 25.088 6.948 -16.161 1.00 60.53 133 THR A C 1
ATOM 1033 O O . THR A 1 133 ? 25.610 7.680 -17.004 1.00 60.53 133 THR A O 1
ATOM 1036 N N . THR A 1 134 ? 25.378 6.997 -14.861 1.00 59.25 134 THR A N 1
ATOM 1037 C CA . THR A 1 134 ? 26.440 7.834 -14.309 1.00 59.25 134 THR A CA 1
ATOM 1038 C C . THR A 1 134 ? 27.707 7.606 -15.124 1.00 59.25 134 THR A C 1
ATOM 1040 O O . THR A 1 134 ? 28.242 6.493 -15.163 1.00 59.25 134 THR A O 1
ATOM 1043 N N . VAL A 1 135 ? 28.171 8.646 -15.819 1.00 64.38 135 VAL A N 1
ATOM 1044 C CA . VAL A 1 135 ? 29.464 8.605 -16.500 1.00 64.38 135 VAL A CA 1
ATOM 1045 C C . VAL A 1 135 ? 30.521 8.272 -15.454 1.00 64.38 135 VAL A C 1
ATOM 1047 O O . VAL A 1 135 ? 30.584 8.896 -14.394 1.00 64.38 135 VAL A O 1
ATOM 1050 N N . LYS A 1 136 ? 31.333 7.242 -15.711 1.00 69.00 136 LYS A N 1
ATOM 1051 C CA . LYS A 1 136 ? 32.472 6.943 -14.845 1.00 69.00 136 LYS A CA 1
ATOM 1052 C C . LYS A 1 136 ? 33.409 8.142 -14.923 1.00 69.00 136 LYS A C 1
ATOM 1054 O O . LYS A 1 136 ? 34.041 8.356 -15.955 1.00 69.00 136 LYS A O 1
ATOM 1059 N N . PHE A 1 137 ? 33.477 8.932 -13.858 1.00 67.06 137 PHE A N 1
ATOM 1060 C CA . PHE A 1 137 ? 34.517 9.941 -13.732 1.00 67.06 137 PHE A CA 1
ATOM 1061 C C . PHE A 1 137 ? 35.866 9.222 -13.800 1.00 67.06 137 PHE A C 1
ATOM 1063 O O . PHE A 1 137 ? 36.091 8.243 -13.084 1.00 67.06 137 PHE A O 1
ATOM 1070 N N . GLY A 1 138 ? 36.739 9.664 -14.706 1.00 67.06 138 GLY A N 1
ATOM 1071 C CA . GLY A 1 138 ? 38.100 9.150 -14.770 1.00 67.06 138 GLY A CA 1
ATOM 1072 C C . GLY A 1 138 ? 38.783 9.374 -13.425 1.00 67.06 138 GLY A C 1
ATOM 1073 O O . GLY A 1 138 ? 38.690 10.460 -12.853 1.00 67.06 138 GLY A O 1
ATOM 1074 N N . THR A 1 139 ? 39.444 8.348 -12.896 1.00 60.91 139 THR A N 1
ATOM 1075 C CA . THR A 1 139 ? 40.253 8.486 -11.687 1.00 60.91 139 THR A CA 1
ATOM 1076 C C . THR A 1 139 ? 41.368 9.491 -11.967 1.00 60.91 139 THR A C 1
ATOM 1078 O O . THR A 1 139 ? 42.276 9.216 -12.748 1.00 60.91 139 THR A O 1
ATOM 1081 N N . SER A 1 140 ? 41.292 10.671 -11.351 1.00 57.34 140 SER A N 1
ATOM 1082 C CA . SER A 1 140 ? 42.396 11.629 -11.363 1.00 57.34 140 SER A CA 1
ATOM 1083 C C . SER A 1 140 ? 43.507 11.089 -10.463 1.00 57.34 140 SER A C 1
ATOM 1085 O O . SER A 1 140 ? 43.366 11.062 -9.237 1.00 57.34 140 SER A O 1
ATOM 1087 N N . ILE A 1 141 ? 44.591 10.604 -11.072 1.00 66.56 141 ILE A N 1
ATOM 1088 C CA . ILE A 1 141 ? 45.810 10.233 -10.350 1.00 66.56 141 ILE A CA 1
ATOM 1089 C C . ILE A 1 141 ? 46.490 11.536 -9.924 1.00 66.56 141 ILE A C 1
ATOM 1091 O O . ILE A 1 141 ? 47.107 12.223 -10.737 1.00 66.56 141 ILE A O 1
ATOM 1095 N N . HIS A 1 142 ? 46.352 11.891 -8.649 1.00 65.38 142 HIS A N 1
ATOM 1096 C CA . HIS A 1 142 ? 47.094 12.989 -8.045 1.00 65.38 142 HIS A CA 1
ATOM 1097 C C . HIS A 1 142 ? 48.402 12.444 -7.466 1.00 65.38 142 HIS A C 1
ATOM 1099 O O . HIS A 1 142 ? 48.410 11.629 -6.549 1.00 65.38 142 HIS A O 1
ATOM 1105 N N . ASN A 1 143 ? 49.526 12.911 -8.003 1.00 51.91 143 ASN A N 1
ATOM 1106 C CA . ASN A 1 143 ? 50.846 12.621 -7.455 1.00 51.91 143 ASN A CA 1
ATOM 1107 C C . ASN A 1 143 ? 51.184 13.697 -6.414 1.00 51.91 143 ASN A C 1
ATOM 1109 O O . ASN A 1 143 ? 51.869 14.668 -6.733 1.00 51.91 143 ASN A O 1
ATOM 1113 N N . SER A 1 144 ? 50.692 13.567 -5.180 1.00 56.75 144 SER A N 1
ATOM 1114 C CA . SER A 1 144 ? 51.204 14.383 -4.073 1.00 56.75 144 SER A CA 1
ATOM 1115 C C . SER A 1 144 ? 52.486 13.745 -3.546 1.00 56.75 144 SER A C 1
ATOM 1117 O O . SER A 1 144 ? 52.467 12.643 -2.997 1.00 56.75 144 SER A O 1
ATOM 1119 N N . LYS A 1 145 ? 53.613 14.427 -3.745 1.00 44.22 145 LYS A N 1
ATOM 1120 C CA . LYS A 1 145 ? 54.905 14.037 -3.183 1.00 44.22 145 LYS A CA 1
ATOM 1121 C C . LYS A 1 145 ? 54.853 14.316 -1.679 1.00 44.22 145 LYS A C 1
ATOM 1123 O O . LYS A 1 145 ? 54.770 15.471 -1.282 1.00 44.22 145 LYS A O 1
ATOM 1128 N N . GLY A 1 146 ? 54.800 13.257 -0.874 1.00 43.97 146 GLY A N 1
ATOM 1129 C CA . GLY A 1 146 ? 54.828 13.360 0.581 1.00 43.97 146 GLY A CA 1
ATOM 1130 C C . GLY A 1 146 ? 56.185 13.883 1.036 1.00 43.97 146 GLY A C 1
ATOM 1131 O O . GLY A 1 146 ? 57.207 13.257 0.762 1.00 43.97 146 GLY A O 1
ATOM 1132 N N . GLU A 1 147 ? 56.185 15.032 1.698 1.00 40.59 147 GLU A N 1
ATOM 1133 C CA . GLU A 1 147 ? 57.330 15.543 2.440 1.00 40.59 147 GLU A CA 1
ATOM 1134 C C . GLU A 1 147 ? 57.074 15.213 3.913 1.00 40.59 147 GLU A C 1
ATOM 1136 O O . GLU A 1 147 ? 56.183 15.768 4.554 1.00 40.59 147 GLU A O 1
ATOM 1141 N N . SER A 1 148 ? 57.778 14.198 4.407 1.00 39.7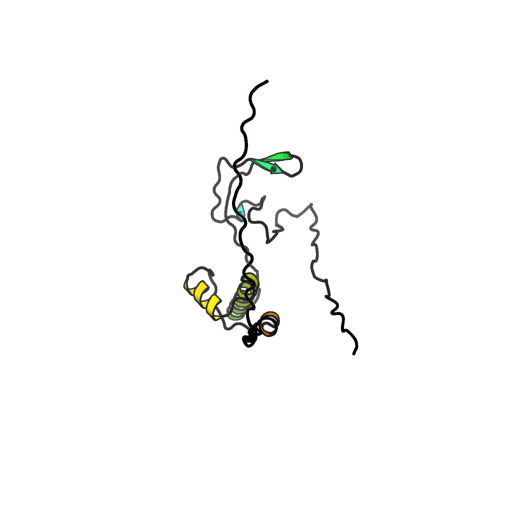8 148 SER A N 1
ATOM 1142 C CA . SER A 1 148 ? 57.778 13.782 5.806 1.00 39.78 148 SER A CA 1
ATOM 1143 C C . SER A 1 148 ? 58.653 14.740 6.607 1.00 39.78 148 SER A C 1
ATOM 1145 O O . SER A 1 148 ? 59.868 14.759 6.414 1.00 39.78 148 SER A O 1
ATOM 1147 N N . VAL A 1 149 ? 58.043 15.512 7.504 1.00 41.09 149 VAL A N 1
ATOM 1148 C CA . VAL A 1 149 ? 58.762 16.191 8.585 1.00 41.09 149 VAL A CA 1
ATOM 1149 C C . VAL A 1 149 ? 58.632 15.305 9.818 1.00 41.09 149 VAL A C 1
ATOM 1151 O O . VAL A 1 149 ? 57.534 15.102 10.332 1.00 41.09 149 VAL A O 1
ATOM 1154 N N . GLU A 1 150 ? 59.752 14.718 10.230 1.00 39.53 150 GLU A N 1
ATOM 1155 C CA . GLU A 1 150 ? 59.897 14.060 11.524 1.00 39.53 150 GLU A CA 1
ATOM 1156 C C . GLU A 1 150 ? 59.887 15.147 12.607 1.00 39.53 150 GLU A C 1
ATOM 1158 O O . GLU A 1 150 ? 60.735 16.039 12.600 1.00 39.53 150 GLU A O 1
ATOM 1163 N N . GLU A 1 151 ? 58.915 15.098 13.516 1.00 39.41 151 GLU A N 1
ATOM 1164 C CA . GLU A 1 151 ? 58.930 15.897 14.741 1.00 39.41 151 GLU A CA 1
ATOM 1165 C C . GLU A 1 151 ? 59.400 14.990 15.886 1.00 39.41 151 GLU A C 1
ATOM 1167 O O . GLU A 1 151 ? 58.767 13.977 16.199 1.00 39.41 151 GLU A O 1
ATOM 1172 N N . GLU A 1 152 ? 60.566 15.316 16.451 1.00 39.06 152 GLU A N 1
ATOM 1173 C CA . GLU A 1 152 ? 61.150 14.644 17.613 1.00 39.06 152 GLU A CA 1
ATOM 1174 C C . GLU A 1 152 ? 60.200 14.684 18.818 1.00 39.06 152 GLU A C 1
ATOM 1176 O O . GLU A 1 152 ? 59.618 15.717 19.138 1.00 39.06 152 GLU A O 1
ATOM 1181 N N . VAL A 1 153 ? 60.101 13.559 19.531 1.00 42.69 153 VAL A N 1
ATOM 1182 C CA . VAL A 1 153 ? 59.351 13.414 20.786 1.00 42.69 153 VAL A CA 1
ATOM 1183 C C . VAL A 1 153 ? 60.250 13.791 21.971 1.00 42.69 153 VAL A C 1
ATOM 1185 O O . VAL A 1 153 ? 61.225 13.076 22.219 1.00 42.69 153 VAL A O 1
ATOM 1188 N N . PRO A 1 154 ? 59.933 14.828 22.772 1.00 37.53 154 PRO A N 1
ATOM 1189 C CA . PRO A 1 154 ? 60.631 15.072 24.029 1.00 37.53 154 PRO A CA 1
ATOM 1190 C C . PRO A 1 154 ? 60.049 14.223 25.169 1.00 37.53 154 PRO A C 1
ATOM 1192 O O . PRO A 1 154 ? 58.836 14.126 25.361 1.00 37.53 154 PRO A O 1
ATOM 1195 N N . SER A 1 155 ? 60.962 13.615 25.923 1.00 37.84 155 SER A N 1
ATOM 1196 C CA . SER A 1 155 ? 60.770 12.701 27.050 1.00 37.84 155 SER A CA 1
ATOM 1197 C C . SER A 1 155 ? 59.799 13.181 28.137 1.00 37.84 155 SER A C 1
ATOM 1199 O O . SER A 1 155 ? 59.797 14.342 28.535 1.00 37.84 155 SER A O 1
ATOM 1201 N N . GLN A 1 156 ? 59.027 12.231 28.674 1.00 41.84 156 GLN A N 1
ATOM 1202 C CA . GLN A 1 156 ? 58.115 12.420 29.804 1.00 41.84 156 GLN A CA 1
ATOM 1203 C C . GLN A 1 156 ? 58.865 12.676 31.124 1.00 41.84 156 GLN A C 1
ATOM 1205 O O . GLN A 1 156 ? 59.780 11.932 31.475 1.00 41.84 156 GLN A O 1
ATOM 1210 N N . GLU A 1 157 ? 58.407 13.668 31.891 1.00 46.22 157 GLU A N 1
ATOM 1211 C CA . GLU A 1 157 ? 58.798 13.917 33.285 1.00 46.22 157 GLU A CA 1
ATOM 1212 C C . GLU A 1 157 ? 57.688 13.404 34.236 1.00 46.22 157 GLU A C 1
ATOM 1214 O O . GLU A 1 157 ? 56.500 13.612 33.957 1.00 46.22 157 GLU A O 1
ATOM 1219 N N . PRO A 1 158 ? 58.016 12.687 35.331 1.00 40.16 158 PRO A N 1
ATOM 1220 C CA . PRO A 1 158 ? 57.019 12.050 36.190 1.00 40.16 158 PRO A CA 1
ATOM 1221 C C . PRO A 1 158 ? 56.281 13.054 37.092 1.00 40.16 158 PRO A C 1
ATOM 1223 O O . PRO A 1 158 ? 56.874 13.943 37.696 1.00 40.16 158 PRO A O 1
ATOM 1226 N N . GLN A 1 159 ? 54.964 12.872 37.211 1.00 40.78 159 GLN A N 1
ATOM 1227 C CA . GLN A 1 159 ? 54.075 13.700 38.032 1.00 40.78 159 GLN A CA 1
ATOM 1228 C C . GLN A 1 159 ? 54.279 13.436 39.541 1.00 40.78 159 GLN A C 1
ATOM 1230 O O . GLN A 1 159 ? 54.260 12.270 39.949 1.00 40.78 159 GLN A O 1
ATOM 1235 N N . PRO A 1 160 ? 54.405 14.472 40.393 1.00 39.62 160 PRO A N 1
ATOM 1236 C CA . PRO A 1 160 ? 54.403 14.301 41.841 1.00 39.62 160 PRO A CA 1
ATOM 1237 C C . PRO A 1 160 ? 52.990 14.047 42.389 1.00 39.62 160 PRO A C 1
ATOM 1239 O O . PRO A 1 160 ? 52.004 14.649 41.965 1.00 39.62 160 PRO A O 1
ATOM 1242 N N . GLN A 1 161 ? 52.919 13.147 43.368 1.00 43.16 161 GLN A N 1
ATOM 1243 C CA . GLN A 1 161 ? 51.746 12.875 44.199 1.00 43.16 161 GLN A CA 1
ATOM 1244 C C . GLN A 1 161 ? 51.541 14.037 45.185 1.00 43.16 161 GLN A C 1
ATOM 1246 O O . GLN A 1 161 ? 52.514 14.496 45.785 1.00 43.16 161 GLN A O 1
ATOM 1251 N N . PHE A 1 162 ? 50.298 14.475 45.402 1.00 41.75 162 PHE A N 1
ATOM 1252 C CA . PHE A 1 162 ? 49.952 15.312 46.554 1.00 41.75 162 PHE A CA 1
ATOM 1253 C C . PHE A 1 162 ? 48.773 14.713 47.323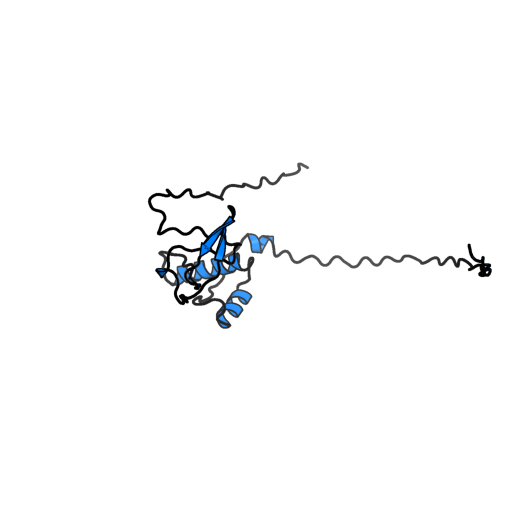 1.00 41.75 162 PHE A C 1
ATOM 1255 O O . PHE A 1 162 ? 47.812 14.216 46.734 1.00 41.75 162 PHE A O 1
ATOM 1262 N N . GLU A 1 163 ? 48.923 14.727 48.643 1.00 41.03 163 GLU A N 1
ATOM 1263 C CA . GLU A 1 163 ? 48.084 14.101 49.656 1.00 41.03 163 GLU A CA 1
ATOM 1264 C C . GLU A 1 163 ? 46.816 14.909 49.998 1.00 41.03 163 GLU A C 1
ATOM 1266 O O . GLU A 1 163 ? 46.686 16.093 49.701 1.00 41.03 163 GLU A O 1
ATOM 1271 N N . SER A 1 164 ? 45.909 14.187 50.660 1.00 37.78 164 SER A N 1
ATOM 1272 C CA . SER A 1 164 ? 44.735 14.563 51.461 1.00 37.78 164 SER A CA 1
ATOM 1273 C C . SER A 1 164 ? 44.571 16.024 51.909 1.00 37.78 164 SER A C 1
ATOM 1275 O O . SER A 1 164 ? 45.457 16.585 52.551 1.00 37.78 164 SER A O 1
ATOM 1277 N N . ILE A 1 165 ? 43.329 16.515 51.790 1.00 44.41 165 ILE A N 1
ATOM 1278 C CA . ILE A 1 165 ? 42.525 17.013 52.926 1.00 44.41 165 ILE A CA 1
ATOM 1279 C C . ILE A 1 165 ? 41.132 16.398 52.808 1.00 44.41 165 ILE A C 1
ATOM 1281 O O . ILE A 1 165 ? 40.555 16.481 51.702 1.00 44.41 165 ILE A O 1
#

Organism: Solanum lycopersicum (NCBI:txid4081)

Secondary structure (DSSP, 8-state):
-------------------TTSGGG-----TT-S----S-GGG-SS-EESS-PEEEPTTS-EEE--EE----------S-HHHHHHHHHHHHHHHTTS--HHHHHHHHHTTSSTT---PPPPP-HHHHHH---------------------PPPPPPPPPP----

InterPro domains:
  IPR025724 GAG-pre-integrase domain [PF13976] (84-132)
  IPR054722 Retrovirus-related Pol polyprotein from transposon TNT 1-94-like, beta-barrel domain [PF22936] (27-76)

Radius of gyration: 30.97 Å; chains: 1; bounding box: 86×48×76 Å

Foldseek 3Di:
DDDDDDDDPPDDPDPDDDDPVPCLPPDDDDPPDPDDDHPDPVQFPAWDFDQADFDQDPVRDTDGDRTDGDGDDDDDDPDDPVVVLQVLLQVCCVVVPNDALVVVVVCVVVCVSPPHPRDHHDDDPCCVVVVPDPDPDPPDDDPDDDDDDDDDDDDDDDDDDDDDD

Sequence (165 aa):
MDSKVVDCDDSDYSLITTDASKSYNVWLMDSTCIYHVCPNRDWFFDLQEGECSVMHTANNNPLTAYGVGSTFIGIVTTTSNDEKEAEMTKLWHMCLGHAGEKSLKILSNQGLLKGVKTCDLEFCEHCFKGNQTTVKFGTSIHNSKGESVEEEVPSQEPQPQFESI

pLDDT: mean 70.2, std 17.16, range [37.53, 91.56]